Protein AF-A0A2T0QK55-F1 (afdb_monomer_lite)

Radius of gyration: 18.65 Å; chains: 1; bounding box: 44×35×70 Å

Structure (mmCIF, N/CA/C/O backbone):
data_AF-A0A2T0QK55-F1
#
_entry.id   AF-A0A2T0QK55-F1
#
loop_
_atom_site.group_PDB
_atom_site.id
_atom_site.type_symbol
_atom_site.label_atom_id
_atom_site.label_alt_id
_atom_site.label_comp_id
_atom_site.label_asym_id
_atom_site.label_entity_id
_atom_site.label_seq_id
_atom_site.pdbx_PDB_ins_code
_atom_site.Cartn_x
_atom_site.Cartn_y
_atom_site.Cartn_z
_atom_site.occupancy
_atom_site.B_iso_or_equiv
_atom_site.auth_seq_id
_atom_site.auth_comp_id
_atom_site.auth_asym_id
_atom_site.auth_atom_id
_atom_site.pdbx_PDB_model_num
ATOM 1 N N . MET A 1 1 ? -11.822 -3.621 -48.403 1.00 41.09 1 MET A N 1
ATOM 2 C CA . MET A 1 1 ? -10.731 -3.033 -47.599 1.00 41.09 1 MET A CA 1
ATOM 3 C C . MET A 1 1 ? -11.048 -1.571 -47.396 1.00 41.09 1 MET A C 1
ATOM 5 O O . MET A 1 1 ? -11.107 -0.887 -48.400 1.00 41.09 1 MET A O 1
ATOM 9 N N . LEU A 1 2 ? -11.307 -1.148 -46.159 1.00 32.56 2 LEU A N 1
ATOM 10 C CA . LEU A 1 2 ? -11.193 0.217 -45.621 1.00 32.56 2 LEU A CA 1
ATOM 11 C C . LEU A 1 2 ? -11.537 0.060 -44.126 1.00 32.56 2 LEU A C 1
ATOM 13 O O . LEU A 1 2 ? -12.669 -0.275 -43.789 1.00 32.56 2 LEU A O 1
ATOM 17 N N . GLY A 1 3 ? -10.526 0.128 -43.256 1.00 30.25 3 GLY A N 1
ATOM 18 C CA . GLY A 1 3 ? -10.695 -0.017 -41.804 1.00 30.25 3 GLY A CA 1
ATOM 19 C C . GLY A 1 3 ? -11.281 1.252 -41.175 1.00 30.25 3 GLY A C 1
ATOM 20 O O . GLY A 1 3 ? -11.137 2.326 -41.763 1.00 30.25 3 GLY A O 1
ATOM 21 N N . PRO A 1 4 ? -11.928 1.172 -39.998 1.00 33.88 4 PRO A N 1
ATOM 22 C CA . PRO A 1 4 ? -12.415 2.361 -39.333 1.00 33.88 4 PRO A CA 1
ATOM 23 C C . PRO A 1 4 ? -11.295 3.040 -38.539 1.00 33.88 4 PRO A C 1
ATOM 25 O O . PRO A 1 4 ? -10.466 2.418 -37.876 1.00 33.88 4 PRO A O 1
ATOM 28 N N . THR A 1 5 ? -11.311 4.357 -38.665 1.00 33.34 5 THR A N 1
ATOM 29 C CA . THR A 1 5 ? -10.526 5.391 -37.999 1.00 33.34 5 THR A CA 1
ATOM 30 C C . THR A 1 5 ? -10.469 5.231 -36.479 1.00 33.34 5 THR A C 1
ATOM 32 O O . THR A 1 5 ? -11.504 5.149 -35.820 1.00 33.34 5 THR A O 1
ATOM 35 N N . ILE A 1 6 ? -9.257 5.260 -35.920 1.00 33.75 6 ILE A N 1
ATOM 36 C CA . ILE A 1 6 ? -9.005 5.280 -34.475 1.00 33.75 6 ILE A CA 1
ATOM 37 C C . ILE A 1 6 ? -9.327 6.688 -33.960 1.00 33.75 6 ILE A C 1
ATOM 39 O O . ILE A 1 6 ? -8.562 7.629 -34.169 1.00 33.75 6 ILE A O 1
ATOM 43 N N . GLY A 1 7 ? -10.485 6.832 -33.316 1.00 27.81 7 GLY A N 1
ATOM 44 C CA . GLY A 1 7 ? -10.842 8.019 -32.550 1.00 27.81 7 GLY A CA 1
ATOM 45 C C . GLY A 1 7 ? -9.987 8.103 -31.289 1.00 27.81 7 GLY A C 1
ATOM 46 O O . GLY A 1 7 ? -10.006 7.208 -30.448 1.00 27.81 7 GLY A O 1
ATOM 47 N N . ALA A 1 8 ? -9.219 9.181 -31.166 1.00 32.69 8 ALA A N 1
ATOM 48 C CA . ALA A 1 8 ? -8.554 9.561 -29.932 1.00 32.69 8 ALA A CA 1
ATOM 49 C C . ALA A 1 8 ? -9.615 10.026 -28.923 1.00 32.69 8 ALA A C 1
ATOM 51 O O . ALA A 1 8 ? -10.091 11.156 -29.004 1.00 32.69 8 ALA A O 1
ATOM 52 N N . GLY A 1 9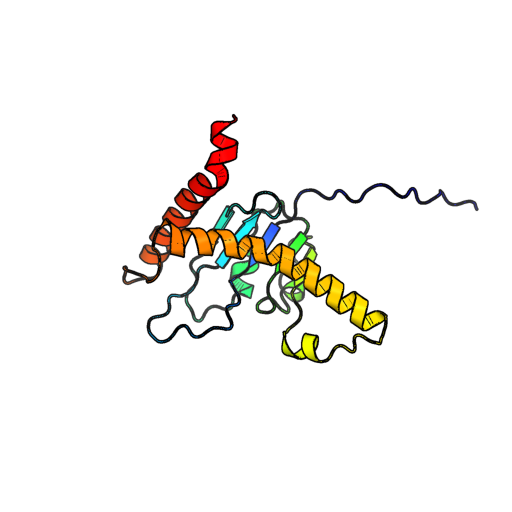 ? -9.997 9.158 -27.989 1.00 32.44 9 GLY A N 1
ATOM 53 C CA . GLY A 1 9 ? -10.914 9.546 -26.924 1.00 32.44 9 GLY A CA 1
ATOM 54 C C . GLY A 1 9 ? -11.461 8.379 -26.124 1.00 32.44 9 GLY A C 1
ATOM 55 O O . GLY A 1 9 ? -12.640 8.107 -26.244 1.00 32.44 9 GLY A O 1
ATOM 56 N N . GLU A 1 10 ? -10.631 7.731 -25.300 1.00 29.66 10 GLU A N 1
ATOM 57 C CA . GLU A 1 10 ? -11.107 7.013 -24.104 1.00 29.66 10 GLU A CA 1
ATOM 58 C C . GLU A 1 10 ? -9.926 6.631 -23.194 1.00 29.66 10 GLU A C 1
ATOM 60 O O . GLU A 1 10 ? -9.495 5.489 -23.116 1.00 29.66 10 GLU A O 1
ATOM 65 N N . TRP A 1 11 ? -9.338 7.620 -22.515 1.00 26.42 11 TRP A N 1
ATOM 66 C CA . TRP A 1 11 ? -8.481 7.366 -21.349 1.00 26.42 11 TRP A CA 1
ATOM 67 C C . TRP A 1 11 ? -9.295 7.643 -20.086 1.00 26.42 11 TRP A C 1
ATOM 69 O O . TRP A 1 11 ? -9.063 8.626 -19.383 1.00 26.42 11 TRP A O 1
ATOM 79 N N . LEU A 1 12 ? -10.295 6.802 -19.835 1.00 34.56 12 LEU A N 1
ATOM 80 C CA . LEU A 1 12 ? -11.019 6.746 -18.569 1.00 34.56 12 LEU A CA 1
ATOM 81 C C . LEU A 1 12 ? -11.321 5.273 -18.273 1.00 34.56 12 LEU A C 1
ATOM 83 O O . LEU A 1 12 ? -12.364 4.755 -18.650 1.00 34.56 12 LEU A O 1
ATOM 87 N N . GLU A 1 13 ? -10.387 4.585 -17.618 1.00 37.06 13 GLU A N 1
ATOM 88 C CA . GLU A 1 13 ? -10.666 3.281 -17.011 1.00 37.06 13 GLU A CA 1
ATOM 89 C C . GLU A 1 13 ? -10.914 3.496 -15.508 1.00 37.06 13 GLU A C 1
ATOM 91 O O . GLU A 1 13 ? -9.980 3.844 -14.776 1.00 37.06 13 GLU A O 1
ATOM 96 N N . PRO A 1 14 ? -12.169 3.364 -15.041 1.00 43.94 14 PRO A N 1
ATOM 97 C CA . PRO A 1 14 ? -12.484 3.281 -13.625 1.00 43.94 14 PRO A CA 1
ATOM 98 C C . PRO A 1 14 ? -12.128 1.865 -13.134 1.00 43.94 14 PRO A C 1
ATOM 100 O O . PRO A 1 14 ? -12.130 0.915 -13.922 1.00 43.94 14 PRO A O 1
ATOM 103 N N . ASP A 1 15 ? -11.850 1.714 -11.836 1.00 41.44 15 ASP A N 1
ATOM 104 C CA . ASP A 1 15 ? -11.726 0.418 -11.129 1.00 41.44 15 ASP A CA 1
ATOM 105 C C . ASP A 1 15 ? -10.302 -0.187 -11.008 1.00 41.44 15 ASP A C 1
ATOM 107 O O . ASP A 1 15 ? -10.097 -1.401 -11.099 1.00 41.44 15 ASP A O 1
ATOM 111 N N . ALA A 1 16 ? -9.283 0.641 -10.747 1.00 36.94 16 ALA A N 1
ATOM 112 C CA . ALA A 1 16 ? -7.951 0.159 -10.359 1.00 36.94 16 ALA A CA 1
ATOM 113 C C . ALA A 1 16 ? -7.851 -0.070 -8.835 1.00 36.94 16 ALA A C 1
ATOM 115 O O . ALA A 1 16 ? -8.079 0.847 -8.048 1.00 36.94 16 ALA A O 1
ATOM 116 N N . GLY A 1 17 ? -7.411 -1.250 -8.399 1.00 37.19 17 GLY A N 1
ATOM 117 C CA . GLY A 1 17 ? -6.958 -1.462 -7.023 1.00 37.19 17 GLY A CA 1
ATOM 118 C C . GLY A 1 17 ? -5.468 -1.170 -6.855 1.00 37.19 17 GLY A C 1
ATOM 119 O O . GLY A 1 17 ? -4.684 -1.128 -7.806 1.00 37.19 17 GLY A O 1
ATOM 120 N N . ARG A 1 18 ? -5.015 -0.947 -5.621 1.00 44.09 18 ARG A N 1
ATOM 121 C CA . ARG A 1 18 ? -3.581 -0.838 -5.299 1.00 44.09 18 ARG A CA 1
ATOM 122 C C . ARG A 1 18 ? -3.238 -1.800 -4.190 1.00 44.09 18 ARG A C 1
ATOM 124 O O . ARG A 1 18 ? -3.816 -1.746 -3.111 1.00 44.09 18 ARG A O 1
ATOM 131 N N . LEU A 1 19 ? -2.219 -2.611 -4.434 1.00 40.78 19 LEU A N 1
ATOM 132 C CA . LEU A 1 19 ? -1.663 -3.498 -3.429 1.00 40.78 19 LEU A CA 1
ATOM 133 C C . LEU A 1 19 ? -0.272 -3.012 -3.081 1.00 40.78 19 LEU A C 1
ATOM 135 O O . LEU A 1 19 ? 0.623 -3.013 -3.917 1.00 40.78 19 LEU A O 1
ATOM 139 N N . ALA A 1 20 ? -0.041 -2.607 -1.842 1.00 35.09 20 ALA A N 1
ATOM 140 C CA . ALA A 1 20 ? 1.332 -2.399 -1.421 1.00 35.09 20 ALA A CA 1
ATOM 141 C C . ALA A 1 20 ? 1.530 -2.743 0.047 1.00 35.09 20 ALA A C 1
ATOM 143 O O . ALA A 1 20 ? 0.767 -2.346 0.923 1.00 35.09 20 ALA A O 1
ATOM 144 N N . ARG A 1 21 ? 2.661 -3.400 0.309 1.00 35.09 21 ARG A N 1
ATOM 145 C CA . ARG A 1 21 ? 3.415 -3.145 1.531 1.00 35.09 21 ARG A CA 1
ATOM 146 C C . ARG A 1 21 ? 4.243 -1.884 1.298 1.00 35.09 21 ARG A C 1
ATOM 148 O O . ARG A 1 21 ? 4.787 -1.710 0.204 1.00 35.09 21 ARG A O 1
ATOM 155 N N . PRO A 1 22 ? 4.380 -0.995 2.288 1.00 26.84 22 PRO A N 1
ATOM 156 C CA . PRO A 1 22 ? 5.263 0.147 2.141 1.00 26.84 22 PRO A CA 1
ATOM 157 C C . PRO A 1 22 ? 6.708 -0.349 1.969 1.00 26.84 22 PRO A C 1
ATOM 159 O O . PRO A 1 22 ? 7.259 -0.974 2.877 1.00 26.84 22 PRO A O 1
ATOM 162 N N . VAL A 1 23 ? 7.360 -0.035 0.842 1.00 28.66 23 VAL A N 1
ATOM 163 C CA . VAL A 1 23 ? 8.827 -0.119 0.766 1.00 28.66 23 VAL A CA 1
ATOM 164 C C . VAL A 1 23 ? 9.412 1.086 1.459 1.00 28.66 23 VAL A C 1
ATOM 166 O O . VAL A 1 23 ? 9.545 2.167 0.898 1.00 28.66 23 VAL A O 1
ATOM 169 N N . LEU A 1 24 ? 9.820 0.873 2.704 1.00 28.45 24 LEU A N 1
ATOM 170 C CA . LEU A 1 24 ? 10.648 1.818 3.429 1.00 28.45 24 LEU A CA 1
ATOM 171 C C . LEU A 1 24 ? 12.089 1.307 3.421 1.00 28.45 24 LEU A C 1
ATOM 173 O O . LEU A 1 24 ? 12.513 0.548 4.292 1.00 28.45 24 LEU A O 1
ATOM 177 N N . ARG A 1 25 ? 12.886 1.776 2.453 1.00 21.30 25 ARG A N 1
ATOM 178 C CA . ARG A 1 25 ? 14.336 1.877 2.667 1.00 21.30 25 ARG A CA 1
ATOM 179 C C . ARG A 1 25 ? 14.558 2.953 3.730 1.00 21.30 25 ARG A C 1
ATOM 181 O O . ARG A 1 25 ? 14.594 4.135 3.419 1.00 21.30 25 ARG A O 1
ATOM 188 N N . GLY A 1 26 ? 14.671 2.533 4.987 1.00 22.31 26 GLY A N 1
ATOM 189 C CA . GLY A 1 26 ? 14.873 3.442 6.113 1.00 22.31 26 GLY A CA 1
ATOM 190 C C . GLY A 1 26 ? 14.695 2.739 7.452 1.00 22.31 26 GLY A C 1
ATOM 191 O O . GLY A 1 26 ? 13.605 2.725 8.007 1.00 22.31 26 GLY A O 1
ATOM 192 N N . ARG A 1 27 ? 15.785 2.118 7.918 1.00 24.62 27 ARG A N 1
ATOM 193 C CA . ARG A 1 27 ? 16.101 1.661 9.284 1.00 24.62 27 ARG A CA 1
ATOM 194 C C . ARG A 1 27 ? 14.942 1.718 10.308 1.00 24.62 27 ARG A C 1
ATOM 196 O O . ARG A 1 27 ? 14.868 2.643 11.107 1.00 24.62 27 ARG A O 1
ATOM 203 N N . TRP A 1 28 ? 14.141 0.653 10.382 1.00 31.70 28 TRP A N 1
ATOM 204 C CA . TRP A 1 28 ? 13.469 0.261 11.627 1.00 31.70 28 TRP A CA 1
ATOM 205 C C . TRP A 1 28 ? 14.382 -0.725 12.357 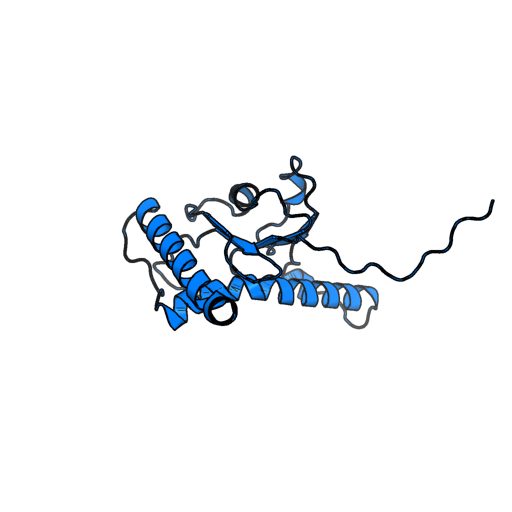1.00 31.70 28 TRP A C 1
ATOM 207 O O . TRP A 1 28 ? 14.585 -1.849 11.903 1.00 31.70 28 TRP A O 1
ATOM 217 N N . ARG A 1 29 ? 15.012 -0.278 13.447 1.00 29.17 29 ARG A N 1
ATOM 218 C CA . ARG A 1 29 ? 15.817 -1.138 14.324 1.00 29.17 29 ARG A CA 1
ATOM 219 C C . ARG A 1 29 ? 14.942 -1.711 15.433 1.00 29.17 29 ARG A C 1
ATOM 221 O O . ARG A 1 29 ? 14.259 -0.945 16.102 1.00 29.17 29 ARG A O 1
ATOM 228 N N . SER A 1 30 ? 15.038 -3.038 15.583 1.00 33.59 30 SER A N 1
ATOM 229 C CA . SER A 1 30 ? 14.709 -3.884 16.748 1.00 33.59 30 SER A CA 1
ATOM 230 C C . SER A 1 30 ? 13.328 -3.665 17.398 1.00 33.59 30 SER A C 1
ATOM 232 O O . SER A 1 30 ? 13.091 -2.641 18.033 1.00 33.59 30 SER A O 1
ATOM 234 N N . ASN A 1 31 ? 12.465 -4.691 17.276 1.00 36.12 31 ASN A N 1
ATOM 235 C CA . ASN A 1 31 ? 11.049 -4.827 17.704 1.00 36.12 31 ASN A CA 1
ATOM 236 C C . ASN A 1 31 ? 9.991 -4.630 16.591 1.00 36.12 31 ASN A C 1
ATOM 238 O O . ASN A 1 31 ? 8.851 -4.266 16.876 1.00 36.12 31 ASN A O 1
ATOM 242 N N . ALA A 1 32 ? 10.353 -4.858 15.323 1.00 43.81 32 ALA A N 1
ATOM 243 C CA . ALA A 1 32 ? 9.462 -4.672 14.177 1.00 43.81 32 ALA A CA 1
ATOM 244 C C . ALA A 1 32 ? 8.376 -5.767 14.073 1.00 43.81 32 ALA A C 1
ATOM 246 O O . ALA A 1 32 ? 8.671 -6.944 13.886 1.00 43.81 32 ALA A O 1
ATOM 247 N N . LEU A 1 33 ? 7.121 -5.328 14.189 1.00 50.66 33 LEU A N 1
ATOM 248 C CA . LEU A 1 33 ? 5.897 -5.892 13.604 1.00 50.66 33 LEU A CA 1
ATOM 249 C C . LEU A 1 33 ? 6.106 -6.702 12.305 1.00 50.66 33 LEU A C 1
ATOM 251 O O . LEU A 1 33 ? 6.833 -6.231 11.428 1.00 50.66 33 LEU A O 1
ATOM 255 N N . PRO A 1 34 ? 5.334 -7.777 12.062 1.00 54.09 34 PRO A N 1
ATOM 256 C CA . PRO A 1 34 ? 4.868 -8.053 10.709 1.00 54.09 34 PRO A CA 1
ATOM 257 C C . PRO A 1 34 ? 3.997 -6.871 10.262 1.00 54.09 34 PRO A C 1
ATOM 259 O O . PRO A 1 34 ? 2.972 -6.582 10.881 1.00 54.09 34 PRO A O 1
ATOM 262 N N . LEU A 1 35 ? 4.427 -6.123 9.247 1.00 62.78 35 LEU A N 1
ATOM 263 C CA . LEU A 1 35 ? 3.593 -5.070 8.664 1.00 62.78 35 LEU A CA 1
ATOM 264 C C . LEU A 1 35 ? 2.383 -5.727 7.990 1.00 62.78 35 LEU A C 1
ATOM 266 O O . LEU A 1 35 ? 2.587 -6.704 7.272 1.00 62.78 35 LEU A O 1
ATOM 270 N N . PRO A 1 36 ? 1.151 -5.233 8.185 1.00 76.56 36 PRO A N 1
ATOM 271 C CA . PRO A 1 36 ? 0.013 -5.790 7.476 1.00 76.56 36 PRO A CA 1
ATOM 272 C C . PRO A 1 36 ? 0.180 -5.557 5.975 1.00 76.56 36 PRO A C 1
ATOM 274 O O . PRO A 1 36 ? 0.699 -4.523 5.539 1.00 76.56 36 PRO A O 1
ATOM 277 N N . ASP A 1 37 ? -0.280 -6.524 5.207 1.00 82.12 37 ASP A N 1
ATOM 278 C CA . ASP A 1 37 ? -0.546 -6.357 3.794 1.00 82.12 37 ASP A CA 1
ATOM 279 C C . ASP A 1 37 ? -1.878 -5.609 3.660 1.00 82.12 37 ASP A C 1
ATOM 281 O O . ASP A 1 37 ? -2.847 -5.947 4.346 1.00 82.12 37 ASP A O 1
ATOM 285 N N . ILE A 1 38 ? -1.926 -4.553 2.842 1.00 85.56 38 ILE A N 1
ATOM 286 C CA . ILE A 1 38 ? -3.146 -3.759 2.659 1.00 85.56 38 ILE A CA 1
ATOM 287 C C . ILE A 1 38 ? -3.500 -3.578 1.185 1.00 85.56 38 ILE A C 1
ATOM 289 O O . ILE A 1 38 ? -2.623 -3.393 0.335 1.00 85.56 38 ILE A O 1
ATOM 293 N N . GLY A 1 39 ? -4.804 -3.613 0.921 1.00 87.31 39 GLY A N 1
ATOM 294 C CA . GLY A 1 39 ? -5.423 -3.197 -0.330 1.00 87.31 39 GLY A CA 1
ATOM 295 C C . GLY A 1 39 ? -6.001 -1.796 -0.167 1.00 87.31 39 GLY A C 1
ATOM 296 O O . GLY A 1 39 ? -6.695 -1.511 0.816 1.00 87.31 39 GLY A O 1
ATOM 297 N N . VAL A 1 40 ? -5.666 -0.903 -1.093 1.00 87.69 40 VAL A N 1
ATOM 298 C CA . VAL A 1 40 ? -6.093 0.498 -1.088 1.00 87.69 40 VAL A CA 1
ATOM 299 C C . VAL A 1 40 ? -6.729 0.833 -2.424 1.00 87.69 40 VAL A C 1
ATOM 301 O O . VAL A 1 40 ? -6.166 0.539 -3.476 1.00 87.69 40 VAL A O 1
ATOM 304 N N . ASP A 1 41 ? -7.863 1.517 -2.378 1.00 87.06 41 ASP A N 1
ATOM 305 C CA . ASP A 1 41 ? -8.541 1.988 -3.575 1.00 87.06 41 ASP A CA 1
ATOM 306 C C . ASP A 1 41 ? -7.711 3.080 -4.272 1.00 87.06 41 ASP A C 1
ATOM 308 O O . ASP A 1 41 ? -7.202 4.022 -3.644 1.00 87.06 41 ASP A O 1
ATOM 312 N N . ALA A 1 42 ? -7.538 2.950 -5.588 1.00 81.38 42 ALA A N 1
ATOM 313 C CA . ALA A 1 42 ? -6.678 3.843 -6.340 1.00 81.38 42 ALA A CA 1
ATOM 314 C C . ALA A 1 42 ? -7.226 5.261 -6.437 1.00 81.38 42 ALA A C 1
ATOM 316 O O . ALA A 1 42 ? -6.435 6.205 -6.553 1.00 81.38 42 ALA A O 1
ATOM 317 N N . GLU A 1 43 ? -8.541 5.426 -6.422 1.00 82.75 43 GLU A N 1
ATOM 318 C CA . GLU A 1 43 ? -9.189 6.715 -6.602 1.00 82.75 43 GLU A CA 1
ATOM 319 C C . GLU A 1 43 ? -9.197 7.496 -5.286 1.00 82.75 43 GLU A C 1
ATOM 321 O O . GLU A 1 43 ? -8.508 8.522 -5.165 1.00 82.75 43 GLU A O 1
ATOM 326 N N . SER A 1 44 ? -9.871 6.945 -4.280 1.00 86.00 44 SER A N 1
ATOM 327 C CA . SER A 1 44 ? -10.096 7.540 -2.964 1.00 86.00 44 SER A CA 1
ATOM 328 C C . SER A 1 44 ? -8.875 7.480 -2.045 1.00 86.00 44 SER A C 1
ATOM 330 O O . SER A 1 44 ? -8.710 8.345 -1.182 1.00 86.00 44 SER A O 1
ATOM 332 N N . GLY A 1 45 ? -7.994 6.489 -2.219 1.00 86.56 45 GLY A N 1
ATOM 333 C CA . GLY A 1 45 ? -6.894 6.224 -1.289 1.00 86.56 45 GLY A CA 1
ATOM 334 C C . GLY A 1 45 ? -7.339 5.605 0.042 1.00 86.56 45 GLY A C 1
ATOM 335 O O . GLY A 1 45 ? -6.552 5.597 0.992 1.00 86.56 45 GLY A O 1
ATOM 336 N N . LEU A 1 46 ? -8.580 5.117 0.132 1.00 90.69 46 LEU A N 1
ATOM 337 C CA . LEU A 1 46 ? -9.107 4.429 1.309 1.00 90.69 46 LEU A CA 1
ATOM 338 C C . LEU A 1 46 ? -8.694 2.957 1.317 1.00 90.69 46 LEU A C 1
ATOM 340 O O . LEU A 1 46 ? -8.589 2.311 0.278 1.00 90.69 46 LEU A O 1
ATOM 344 N N . VAL A 1 47 ? -8.462 2.421 2.512 1.00 90.50 47 VAL A N 1
ATOM 345 C CA . VAL A 1 47 ? -8.089 1.014 2.694 1.00 90.50 47 VAL A CA 1
ATOM 346 C C . VAL A 1 47 ? -9.343 0.147 2.631 1.00 90.50 47 VAL A C 1
ATOM 348 O O . VAL A 1 47 ? -10.253 0.363 3.426 1.00 90.50 47 VAL A O 1
ATOM 351 N N . HIS A 1 48 ? -9.396 -0.842 1.743 1.00 87.75 48 HIS A N 1
ATOM 352 C CA . HIS A 1 48 ? -10.530 -1.775 1.661 1.00 87.75 48 HIS A CA 1
ATOM 353 C C . HIS A 1 48 ? -10.212 -3.140 2.286 1.00 87.75 48 HIS A C 1
ATOM 355 O O . HIS A 1 48 ? -11.098 -3.759 2.870 1.00 87.75 48 HIS A O 1
ATOM 361 N N . THR A 1 49 ? -8.946 -3.572 2.251 1.00 87.94 49 THR A N 1
ATOM 362 C CA . THR A 1 49 ? -8.521 -4.867 2.804 1.00 87.94 49 THR A CA 1
ATOM 363 C C . THR A 1 49 ? -7.292 -4.708 3.694 1.00 87.94 49 THR A C 1
ATOM 365 O O . THR A 1 49 ? -6.363 -3.971 3.366 1.00 87.94 49 THR A O 1
ATOM 368 N N . VAL A 1 50 ? -7.267 -5.427 4.820 1.00 88.44 50 VAL A N 1
ATOM 369 C CA . VAL A 1 50 ? -6.125 -5.497 5.743 1.00 88.44 50 VAL A CA 1
ATOM 370 C C . VAL A 1 50 ? -5.889 -6.954 6.117 1.00 88.44 50 VAL A C 1
ATOM 372 O O . VAL A 1 50 ? -6.760 -7.589 6.709 1.00 88.44 50 VAL A O 1
ATOM 375 N N . ILE A 1 51 ? -4.700 -7.474 5.820 1.00 84.00 51 ILE A N 1
ATOM 376 C CA . ILE A 1 51 ? -4.290 -8.837 6.162 1.00 84.00 51 ILE A CA 1
ATOM 377 C C . ILE A 1 51 ? -3.059 -8.776 7.059 1.00 84.00 51 ILE A C 1
ATOM 379 O O . ILE A 1 51 ? -2.011 -8.246 6.696 1.00 84.00 51 ILE A O 1
ATOM 383 N N . GLY A 1 52 ? -3.178 -9.346 8.256 1.00 81.56 52 GLY A N 1
ATOM 384 C CA . GLY A 1 52 ? -2.040 -9.540 9.146 1.00 81.56 52 GLY A CA 1
ATOM 385 C C . GLY A 1 52 ? -1.354 -10.869 8.859 1.00 81.56 52 GLY A C 1
ATOM 386 O O . GLY A 1 52 ? -1.822 -11.912 9.308 1.00 81.56 52 GLY A O 1
ATOM 387 N N . THR A 1 53 ? -0.237 -10.829 8.139 1.00 75.19 53 THR A N 1
ATOM 388 C CA . THR A 1 53 ? 0.620 -11.994 7.892 1.00 75.19 53 THR A CA 1
ATOM 389 C C . THR A 1 53 ? 1.721 -12.103 8.944 1.00 75.19 53 THR A C 1
ATOM 391 O O . THR A 1 53 ? 2.083 -11.124 9.591 1.00 75.19 53 THR A O 1
ATOM 394 N N . ALA A 1 54 ? 2.270 -13.300 9.157 1.00 75.81 54 ALA A N 1
ATOM 395 C CA . ALA A 1 54 ? 3.498 -13.439 9.938 1.00 75.81 54 ALA A CA 1
ATOM 396 C C . ALA A 1 54 ? 4.703 -12.924 9.128 1.00 75.81 54 ALA A C 1
ATOM 398 O O . ALA A 1 54 ? 4.701 -12.954 7.901 1.00 75.81 54 ALA A O 1
ATOM 399 N N . ALA A 1 55 ? 5.759 -12.462 9.804 1.00 70.31 55 ALA A N 1
ATOM 400 C CA . ALA A 1 55 ? 6.893 -11.804 9.142 1.00 70.31 55 ALA A CA 1
ATOM 401 C C . ALA A 1 55 ? 7.702 -12.721 8.199 1.00 70.31 55 ALA A C 1
ATOM 403 O O . ALA A 1 55 ? 8.457 -12.230 7.367 1.00 70.31 55 ALA A O 1
ATOM 404 N N . ASN A 1 56 ? 7.560 -14.040 8.337 1.00 76.88 56 ASN A N 1
ATOM 405 C CA . ASN A 1 56 ? 8.191 -15.051 7.488 1.00 76.88 56 ASN A CA 1
ATOM 406 C C . ASN A 1 56 ? 7.372 -15.396 6.231 1.00 76.88 56 ASN A C 1
ATOM 408 O O . ASN A 1 56 ? 7.869 -16.117 5.368 1.00 76.88 56 ASN A O 1
ATOM 412 N N . VAL A 1 57 ? 6.126 -14.928 6.135 1.00 75.94 57 VAL A N 1
ATOM 413 C CA . VAL A 1 57 ? 5.256 -15.172 4.983 1.00 75.94 57 VAL A CA 1
ATOM 414 C C . VAL A 1 57 ? 5.612 -14.180 3.883 1.00 75.94 57 VAL A C 1
ATOM 416 O O . VAL A 1 57 ? 5.731 -12.979 4.122 1.00 75.94 57 VAL A O 1
ATOM 419 N N . HIS A 1 58 ? 5.790 -14.696 2.669 1.00 72.56 58 HIS A N 1
ATOM 420 C CA . HIS A 1 58 ? 6.104 -13.876 1.508 1.00 72.56 58 HIS A CA 1
ATOM 421 C C . HIS A 1 58 ? 4.860 -13.113 1.027 1.00 72.56 58 HIS A C 1
ATOM 423 O O . HIS A 1 58 ? 3.805 -13.713 0.850 1.00 72.56 58 HIS A O 1
ATOM 429 N N . ASP A 1 59 ? 5.018 -11.825 0.718 1.00 69.12 59 ASP A N 1
ATOM 430 C CA . ASP A 1 59 ? 3.958 -10.870 0.332 1.00 69.12 59 ASP A CA 1
ATOM 431 C C . ASP A 1 59 ? 3.036 -11.396 -0.779 1.00 69.12 59 ASP A C 1
ATOM 433 O O . ASP A 1 59 ? 1.816 -11.302 -0.711 1.00 69.12 59 ASP A O 1
ATOM 437 N N . ILE A 1 60 ? 3.642 -12.025 -1.787 1.00 75.00 60 ILE A N 1
ATOM 438 C CA . ILE A 1 60 ? 2.978 -12.707 -2.905 1.00 75.00 60 ILE A CA 1
ATOM 439 C C . ILE A 1 60 ? 1.861 -13.668 -2.461 1.00 75.00 60 ILE A C 1
ATOM 441 O O . ILE A 1 60 ? 0.895 -13.823 -3.194 1.00 75.00 60 ILE A O 1
ATOM 445 N N . ILE A 1 61 ? 1.968 -14.300 -1.288 1.00 76.06 61 ILE A N 1
ATOM 446 C CA . ILE A 1 61 ? 0.947 -15.231 -0.778 1.00 76.06 61 ILE A CA 1
ATOM 447 C C . ILE A 1 61 ? -0.323 -14.478 -0.359 1.00 76.06 61 ILE A C 1
ATOM 449 O O . ILE A 1 61 ? -1.423 -14.983 -0.546 1.00 76.06 61 ILE A O 1
ATOM 453 N N . ALA A 1 62 ? -0.188 -13.269 0.190 1.00 73.31 62 ALA A N 1
ATOM 454 C CA . ALA A 1 62 ? -1.330 -12.459 0.608 1.00 73.31 62 ALA A CA 1
ATOM 455 C C . ALA A 1 62 ? -1.983 -11.705 -0.560 1.00 73.31 62 ALA A C 1
ATOM 457 O O . ALA A 1 62 ? -3.126 -11.282 -0.439 1.00 73.31 62 ALA A O 1
ATOM 458 N N . ALA A 1 63 ? -1.272 -11.543 -1.678 1.00 77.25 63 ALA A N 1
ATOM 459 C CA . ALA A 1 63 ? -1.645 -10.668 -2.785 1.00 77.25 63 ALA A CA 1
ATOM 460 C C . ALA A 1 63 ? -3.066 -10.897 -3.329 1.00 77.25 63 ALA A C 1
ATOM 462 O O . ALA A 1 63 ? -3.799 -9.930 -3.500 1.00 77.25 63 ALA A O 1
ATOM 463 N N . GLU A 1 64 ? -3.468 -12.147 -3.577 1.00 76.62 64 GLU A N 1
ATOM 464 C CA . GLU A 1 64 ? -4.819 -12.455 -4.080 1.00 76.62 64 GLU A CA 1
ATOM 465 C C . GLU A 1 64 ? -5.896 -12.120 -3.055 1.00 76.62 64 GLU A C 1
ATOM 467 O O . GLU A 1 64 ? -6.912 -11.525 -3.396 1.00 76.62 64 GLU A O 1
ATOM 472 N N . ALA A 1 65 ? -5.647 -12.445 -1.786 1.00 80.31 65 ALA A N 1
ATOM 473 C CA . ALA A 1 65 ? -6.586 -12.197 -0.702 1.00 80.31 65 ALA A CA 1
ATOM 474 C C . ALA A 1 65 ? -6.765 -10.701 -0.397 1.00 80.31 65 ALA A C 1
ATOM 476 O O . ALA A 1 65 ? -7.725 -10.324 0.274 1.00 80.31 65 ALA A O 1
ATOM 477 N N . LEU A 1 66 ? -5.848 -9.843 -0.858 1.00 80.62 66 LEU A N 1
ATOM 478 C CA . LEU A 1 66 ? -6.002 -8.398 -0.726 1.00 80.62 66 LEU A CA 1
ATOM 479 C C . LEU A 1 66 ? -7.026 -7.823 -1.704 1.00 80.62 66 LEU A C 1
ATOM 481 O O . LEU A 1 66 ? -7.558 -6.751 -1.415 1.00 80.62 66 LEU A O 1
ATOM 485 N N . LEU A 1 67 ? -7.287 -8.503 -2.822 1.00 81.19 67 LEU A N 1
ATOM 486 C CA . LEU A 1 67 ? -8.225 -8.048 -3.844 1.00 81.19 67 LEU A CA 1
ATOM 487 C C . LEU A 1 67 ? -9.671 -8.327 -3.427 1.00 81.19 67 LEU A C 1
ATOM 489 O O . LEU A 1 67 ? -9.964 -9.349 -2.808 1.00 81.19 67 LEU A O 1
ATOM 493 N N . HIS A 1 68 ? -10.580 -7.426 -3.787 1.00 75.56 68 HIS A N 1
ATOM 494 C CA . HIS A 1 68 ? -12.019 -7.577 -3.564 1.00 75.56 68 HIS A CA 1
ATOM 495 C C . HIS A 1 68 ? -12.786 -8.034 -4.817 1.00 75.56 68 HIS A C 1
ATOM 497 O O . HIS A 1 68 ? -14.009 -8.168 -4.781 1.00 75.56 68 HIS A O 1
ATOM 503 N N . GLY A 1 69 ? -12.069 -8.308 -5.911 1.00 74.25 69 GLY A N 1
ATOM 504 C CA . GLY A 1 69 ? -12.574 -8.946 -7.126 1.00 74.25 69 GLY A CA 1
ATOM 505 C C . GLY A 1 69 ? -13.167 -7.986 -8.158 1.00 74.25 69 GLY A C 1
ATOM 506 O O . GLY A 1 69 ? -13.680 -8.450 -9.172 1.00 74.25 69 GLY A O 1
ATOM 507 N N . GLN A 1 70 ? -13.109 -6.674 -7.921 1.00 76.06 70 GLN A N 1
ATOM 508 C CA . GLN A 1 70 ? -13.574 -5.656 -8.879 1.00 76.06 70 GLN A CA 1
ATOM 509 C C . GLN A 1 70 ? -12.406 -4.936 -9.565 1.00 76.06 70 GLN A C 1
ATOM 511 O O . GLN A 1 70 ? -12.613 -4.167 -10.499 1.00 76.06 70 GLN A O 1
ATOM 516 N N . GLU A 1 71 ? -11.179 -5.184 -9.109 1.00 78.56 71 GLU A N 1
ATOM 517 C CA . GLU A 1 71 ? -9.971 -4.553 -9.615 1.00 78.56 71 GLU A CA 1
ATOM 518 C C . GLU A 1 71 ? -9.625 -5.041 -11.026 1.00 78.56 71 GLU A C 1
ATOM 520 O O . GLU A 1 71 ? -9.450 -6.238 -11.260 1.00 78.56 71 GLU A O 1
ATOM 525 N N . LYS A 1 72 ? -9.431 -4.101 -11.955 1.00 79.94 72 LYS A N 1
ATOM 526 C CA . LYS A 1 72 ? -8.899 -4.381 -13.301 1.00 79.94 72 LYS A CA 1
ATOM 527 C C . LYS A 1 72 ? -7.385 -4.228 -13.361 1.00 79.94 72 LYS A C 1
ATOM 529 O O . LYS A 1 72 ? -6.697 -5.049 -13.966 1.00 79.94 72 LYS A O 1
ATOM 534 N N . ASP A 1 73 ? -6.862 -3.219 -12.673 1.00 83.00 73 ASP A N 1
ATOM 535 C CA . ASP A 1 73 ? -5.436 -2.919 -12.589 1.00 83.00 73 ASP A CA 1
ATOM 536 C C . ASP A 1 73 ? -4.969 -2.935 -11.141 1.00 83.00 73 ASP A C 1
ATOM 538 O O . ASP A 1 73 ? -5.626 -2.377 -10.266 1.00 83.00 73 ASP A O 1
ATOM 542 N N . VAL A 1 74 ? -3.801 -3.528 -10.896 1.00 85.00 74 VAL A N 1
ATOM 543 C CA . VAL A 1 74 ? -3.169 -3.581 -9.579 1.00 85.00 74 VAL A CA 1
ATOM 544 C C . VAL A 1 74 ? -1.749 -3.064 -9.645 1.00 85.00 74 VAL A C 1
ATOM 546 O O . VAL A 1 74 ? -0.880 -3.636 -10.298 1.00 85.00 74 VAL A O 1
ATOM 549 N N . TYR A 1 75 ? -1.478 -2.006 -8.892 1.00 85.94 75 TYR A N 1
ATOM 550 C CA . TYR A 1 75 ? -0.131 -1.462 -8.762 1.00 85.94 75 TYR A CA 1
ATOM 551 C C . TYR A 1 75 ? 0.544 -2.018 -7.528 1.00 85.94 75 TYR A C 1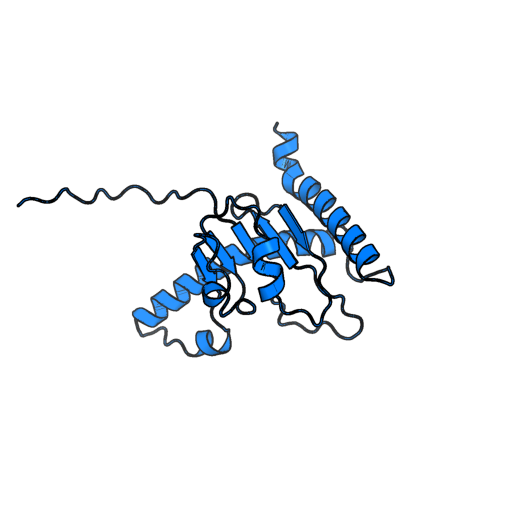
ATOM 553 O O . TYR A 1 75 ? 0.097 -1.740 -6.416 1.00 85.94 75 TYR A O 1
ATOM 561 N N . ALA A 1 76 ? 1.636 -2.749 -7.743 1.00 85.38 76 ALA A N 1
ATOM 562 C CA . ALA A 1 76 ? 2.342 -3.455 -6.692 1.00 85.38 76 ALA A CA 1
ATOM 563 C C . ALA A 1 76 ? 3.791 -2.998 -6.541 1.00 85.38 76 ALA A C 1
ATOM 565 O O . ALA A 1 76 ? 4.442 -2.521 -7.476 1.00 85.38 76 ALA A O 1
ATOM 566 N N . ASP A 1 77 ? 4.316 -3.130 -5.329 1.00 83.94 77 ASP A N 1
ATOM 567 C CA . ASP A 1 77 ? 5.723 -2.865 -5.072 1.00 83.94 77 ASP A CA 1
ATOM 568 C C . ASP A 1 77 ? 6.642 -3.964 -5.657 1.00 83.94 77 ASP A C 1
ATOM 570 O O . ASP A 1 77 ? 6.206 -5.076 -5.942 1.00 83.94 77 ASP A O 1
ATOM 574 N N . ALA A 1 78 ? 7.935 -3.669 -5.821 1.00 82.88 78 ALA A N 1
ATOM 575 C CA . ALA A 1 78 ? 8.953 -4.610 -6.278 1.00 82.88 78 ALA A CA 1
ATOM 576 C C . ALA A 1 78 ? 9.040 -5.916 -5.452 1.00 82.88 78 ALA A C 1
ATOM 578 O O . ALA A 1 78 ? 9.572 -6.904 -5.964 1.00 82.88 78 ALA A O 1
ATOM 579 N N . GLY A 1 79 ? 8.531 -5.950 -4.213 1.00 78.50 79 GLY A N 1
ATOM 580 C CA . GLY A 1 79 ? 8.363 -7.182 -3.424 1.00 78.50 79 GLY A CA 1
ATOM 581 C C . GLY A 1 79 ? 7.390 -8.204 -4.036 1.00 78.50 79 GLY A C 1
ATOM 582 O O . GLY A 1 79 ? 7.525 -9.402 -3.802 1.00 78.50 79 GLY A O 1
ATOM 583 N N . TYR A 1 80 ? 6.478 -7.757 -4.902 1.00 78.75 80 TYR A N 1
ATOM 584 C CA . TYR A 1 80 ? 5.490 -8.588 -5.600 1.00 78.75 80 TYR A CA 1
ATOM 585 C C . TYR A 1 80 ? 5.977 -9.075 -6.975 1.00 78.75 80 TYR A C 1
ATOM 587 O O . TYR A 1 80 ? 5.192 -9.499 -7.821 1.00 78.75 80 TYR A O 1
ATOM 595 N N . GLN A 1 81 ? 7.282 -9.022 -7.249 1.00 81.88 81 GLN A N 1
ATOM 596 C CA . GLN A 1 81 ? 7.808 -9.520 -8.519 1.00 81.88 81 GLN A CA 1
ATOM 597 C C . GLN A 1 81 ? 7.525 -11.010 -8.723 1.00 81.88 81 GLN A C 1
ATOM 599 O O . GLN A 1 81 ? 7.830 -11.840 -7.872 1.00 81.88 81 GLN A O 1
ATOM 604 N N . GLY A 1 82 ? 6.993 -11.344 -9.902 1.00 80.56 82 GLY A N 1
ATOM 605 C CA . GLY A 1 82 ? 6.591 -12.706 -10.251 1.00 80.56 82 GLY A CA 1
ATOM 606 C C . GLY A 1 82 ? 5.153 -13.057 -9.864 1.00 80.56 82 GLY A C 1
ATOM 607 O O . GLY A 1 82 ? 4.749 -14.192 -10.105 1.00 80.56 82 GLY A O 1
ATOM 608 N N . ILE A 1 83 ? 4.383 -12.105 -9.320 1.00 80.44 83 ILE A N 1
ATOM 609 C CA . ILE A 1 83 ? 2.961 -12.294 -9.007 1.00 80.44 83 ILE A CA 1
ATOM 610 C C . ILE A 1 83 ? 2.140 -12.682 -10.240 1.00 80.44 83 ILE A C 1
ATOM 612 O O . ILE A 1 83 ? 1.337 -13.603 -10.167 1.00 80.44 83 ILE A O 1
ATOM 616 N N . GLU A 1 84 ? 2.451 -12.096 -11.399 1.00 74.12 84 GLU A N 1
ATOM 617 C CA . GLU A 1 84 ? 1.822 -12.393 -12.696 1.00 74.12 84 GLU A CA 1
ATOM 618 C C . GLU A 1 84 ? 1.872 -13.882 -13.067 1.00 74.12 84 GLU A C 1
ATOM 620 O O . GLU A 1 84 ? 0.986 -14.393 -13.738 1.00 74.12 84 GLU A O 1
ATOM 625 N N . LYS A 1 85 ? 2.908 -14.606 -12.623 1.00 77.38 85 LYS A N 1
ATOM 626 C CA . LYS A 1 85 ? 3.052 -16.039 -12.916 1.00 77.38 85 LYS A CA 1
ATOM 627 C C . LYS A 1 85 ? 2.232 -16.926 -11.980 1.00 77.38 85 LYS A C 1
ATOM 629 O O . LYS A 1 85 ? 2.040 -18.095 -12.297 1.00 77.38 85 LYS A O 1
ATOM 634 N N . ARG A 1 86 ? 1.828 -16.399 -10.821 1.00 71.94 86 ARG A N 1
ATOM 635 C CA . ARG A 1 86 ? 1.165 -17.138 -9.735 1.00 71.94 86 ARG A CA 1
ATOM 636 C C . ARG A 1 86 ? -0.328 -16.828 -9.653 1.00 71.94 86 ARG A C 1
ATOM 638 O O . ARG A 1 86 ? -1.097 -17.753 -9.440 1.00 71.94 86 ARG A O 1
ATOM 645 N N . CYS A 1 87 ? -0.722 -15.583 -9.906 1.00 64.25 87 CYS A N 1
ATOM 646 C CA . CYS A 1 87 ? -2.119 -15.169 -10.003 1.00 64.25 87 CYS A CA 1
ATOM 647 C C . CYS A 1 87 ? -2.640 -15.366 -11.428 1.00 64.25 87 CYS A C 1
ATOM 649 O O . CYS A 1 87 ? -2.751 -14.405 -12.183 1.00 64.25 87 CYS A O 1
ATOM 651 N N . GLN A 1 88 ? -2.918 -16.610 -11.821 1.00 58.50 88 GLN A N 1
ATOM 652 C CA . GLN A 1 88 ? -3.527 -16.901 -13.130 1.00 58.50 88 GLN A CA 1
ATOM 653 C C . GLN A 1 88 ? -5.063 -16.928 -13.083 1.00 58.50 88 GLN A C 1
ATOM 655 O O . GLN A 1 88 ? -5.704 -16.925 -14.129 1.00 58.50 88 GLN A O 1
ATOM 660 N N . ALA A 1 89 ? -5.655 -16.966 -11.884 1.00 57.28 89 ALA A N 1
ATOM 661 C CA . ALA A 1 89 ? -7.084 -17.210 -11.703 1.00 57.28 89 ALA A CA 1
ATOM 662 C C . ALA A 1 89 ? -7.977 -15.978 -11.949 1.00 57.28 89 ALA A C 1
ATOM 664 O O . ALA A 1 89 ? -9.133 -16.149 -12.321 1.00 57.28 89 ALA A O 1
ATOM 665 N N . ASN A 1 90 ? -7.453 -14.756 -11.787 1.00 61.09 90 ASN A N 1
ATOM 666 C CA . ASN A 1 90 ? -8.213 -13.518 -11.985 1.00 61.09 90 ASN A CA 1
ATOM 667 C C . ASN A 1 90 ? -7.629 -12.689 -13.144 1.00 61.09 90 ASN A C 1
ATOM 669 O O . ASN A 1 90 ? -6.406 -12.537 -13.210 1.00 61.09 90 ASN A O 1
ATOM 673 N N . PRO A 1 91 ? -8.464 -12.095 -14.021 1.00 71.19 91 PRO A N 1
ATOM 674 C CA . PRO A 1 91 ? -8.038 -11.320 -15.192 1.00 71.19 91 PRO A CA 1
ATOM 675 C C . PRO A 1 91 ? -7.531 -9.909 -14.827 1.00 71.19 91 PRO A C 1
ATOM 677 O O . PRO A 1 91 ? -7.871 -8.928 -15.480 1.00 71.19 91 PRO A O 1
ATOM 680 N N . VAL A 1 92 ? -6.736 -9.788 -13.764 1.00 79.00 92 VAL A N 1
ATOM 681 C CA . VAL A 1 92 ? -6.235 -8.505 -13.256 1.00 79.00 92 VAL A CA 1
ATOM 682 C C . VAL A 1 92 ? -4.869 -8.193 -13.867 1.00 79.00 92 VAL A C 1
ATOM 684 O O . VAL A 1 92 ? -3.968 -9.036 -13.882 1.00 79.00 92 VAL A O 1
ATOM 687 N N . ARG A 1 93 ? -4.678 -6.958 -14.340 1.00 84.25 93 ARG A N 1
ATOM 688 C CA . ARG A 1 93 ? -3.403 -6.474 -14.874 1.00 84.25 93 ARG A CA 1
ATOM 689 C C . ARG A 1 93 ? -2.496 -5.995 -13.747 1.00 84.25 93 ARG A C 1
ATOM 691 O O . ARG A 1 93 ? -2.787 -5.024 -13.051 1.00 84.25 93 ARG A O 1
ATOM 698 N N . TRP A 1 94 ? -1.349 -6.642 -13.597 1.00 83.94 94 TRP A N 1
ATOM 699 C CA . TRP A 1 94 ? -0.371 -6.281 -12.576 1.00 83.94 94 TRP A CA 1
ATOM 700 C C . TRP A 1 94 ? 0.655 -5.278 -13.107 1.00 83.94 94 TRP A C 1
ATOM 702 O O . TRP A 1 94 ? 1.286 -5.475 -14.141 1.00 83.94 94 TRP A O 1
ATOM 712 N N . HIS A 1 95 ? 0.870 -4.210 -12.346 1.00 87.00 95 HIS A N 1
ATOM 713 C CA . HIS A 1 95 ? 1.869 -3.174 -12.591 1.00 87.00 95 HIS A CA 1
ATOM 714 C C . HIS A 1 95 ? 2.886 -3.183 -11.457 1.00 87.00 95 HIS A C 1
ATOM 716 O O . HIS A 1 95 ? 2.833 -2.368 -10.531 1.00 87.00 95 HIS A O 1
ATOM 722 N N . VAL A 1 96 ? 3.827 -4.123 -11.519 1.00 87.31 96 VAL A N 1
ATOM 723 C CA . VAL A 1 96 ? 4.875 -4.249 -10.500 1.00 87.31 96 VAL A CA 1
ATOM 724 C C . VAL A 1 96 ? 5.961 -3.191 -10.716 1.00 87.31 96 VAL A C 1
ATOM 726 O O . VAL A 1 96 ? 6.398 -2.932 -11.843 1.00 87.31 96 VAL A O 1
ATOM 729 N N . ALA A 1 97 ? 6.405 -2.564 -9.627 1.00 87.38 97 ALA A N 1
ATOM 730 C CA . ALA A 1 97 ? 7.473 -1.573 -9.659 1.00 87.38 97 ALA A CA 1
ATOM 731 C C . ALA A 1 97 ? 8.838 -2.190 -10.010 1.00 87.38 97 ALA A C 1
ATOM 733 O O . ALA A 1 97 ? 9.211 -3.287 -9.571 1.00 87.38 97 ALA A O 1
ATOM 734 N N . MET A 1 98 ? 9.636 -1.436 -10.758 1.00 88.31 98 MET A N 1
ATOM 735 C CA . MET A 1 98 ? 11.013 -1.796 -11.069 1.00 88.31 98 MET A CA 1
ATOM 736 C C . MET A 1 98 ? 11.891 -1.716 -9.813 1.00 88.31 98 MET A C 1
ATOM 738 O O . MET A 1 98 ? 11.806 -0.779 -9.014 1.00 88.31 98 MET A O 1
ATOM 742 N N . ARG A 1 99 ? 12.807 -2.682 -9.646 1.00 86.62 99 ARG A N 1
ATOM 743 C CA . ARG A 1 99 ? 13.776 -2.656 -8.537 1.00 86.62 99 ARG A CA 1
ATOM 744 C C . ARG A 1 99 ? 14.653 -1.399 -8.617 1.00 86.62 99 ARG A C 1
ATOM 746 O O . ARG A 1 99 ? 15.178 -1.110 -9.694 1.00 86.62 99 ARG A O 1
ATOM 753 N N . PRO A 1 100 ? 14.956 -0.739 -7.481 1.00 84.50 100 PRO A N 1
ATOM 754 C CA . PRO A 1 100 ? 15.796 0.460 -7.462 1.00 84.50 100 PRO A CA 1
ATOM 755 C C . PRO A 1 100 ? 17.172 0.277 -8.116 1.00 84.50 100 PRO A C 1
ATOM 757 O O . PRO A 1 100 ? 17.681 1.207 -8.727 1.00 84.50 100 PRO A O 1
ATOM 760 N N . GLY A 1 101 ? 17.767 -0.919 -8.007 1.00 87.75 101 GLY A N 1
ATOM 761 C CA . GLY A 1 101 ? 19.057 -1.227 -8.633 1.00 87.75 101 GLY A CA 1
ATOM 762 C C . GLY A 1 101 ? 19.002 -1.185 -10.161 1.00 87.75 101 GLY A C 1
ATOM 763 O O . GLY A 1 101 ? 19.858 -0.559 -10.769 1.00 87.75 101 GLY A O 1
ATOM 764 N N . LYS A 1 102 ? 17.956 -1.765 -10.766 1.00 86.75 102 LYS A N 1
ATOM 765 C CA . LYS A 1 102 ? 17.752 -1.720 -12.221 1.00 86.75 102 LYS A CA 1
ATOM 766 C C . LYS A 1 102 ? 17.365 -0.318 -12.689 1.00 86.75 102 LYS A C 1
ATOM 768 O O . LYS A 1 102 ? 17.864 0.143 -13.701 1.00 86.75 102 LYS A O 1
ATOM 773 N N . ARG A 1 103 ? 16.536 0.396 -11.918 1.00 86.94 103 ARG A N 1
ATOM 774 C CA . ARG A 1 103 ? 16.140 1.774 -12.250 1.00 86.94 103 ARG A CA 1
ATOM 775 C C . ARG A 1 103 ? 17.334 2.731 -12.327 1.00 86.94 103 ARG A C 1
ATOM 777 O O . ARG A 1 103 ? 17.334 3.626 -13.158 1.00 86.94 103 ARG A O 1
ATOM 784 N N . ARG A 1 104 ? 18.350 2.543 -11.477 1.00 88.56 104 ARG A N 1
ATOM 785 C CA . ARG A 1 104 ? 19.590 3.344 -11.499 1.00 88.56 104 ARG A CA 1
ATOM 786 C C . ARG A 1 104 ? 20.473 3.090 -12.721 1.00 88.56 104 ARG A C 1
ATOM 788 O O . ARG A 1 104 ? 21.363 3.889 -12.962 1.00 88.56 104 ARG A O 1
ATOM 795 N N . GLN A 1 105 ? 20.265 1.984 -13.430 1.00 90.75 105 GLN A N 1
ATOM 796 C CA . GLN A 1 105 ? 21.052 1.608 -14.605 1.00 90.75 105 GLN A CA 1
ATOM 797 C C . GLN A 1 105 ? 20.456 2.144 -15.914 1.00 90.75 105 GLN A C 1
ATOM 799 O O . GLN A 1 105 ? 21.069 1.953 -16.955 1.00 90.75 105 GLN A O 1
ATOM 804 N N . LEU A 1 106 ? 19.280 2.782 -15.872 1.00 89.00 106 LEU A N 1
ATOM 805 C CA . LEU A 1 106 ? 18.646 3.368 -17.053 1.00 89.00 106 LEU A CA 1
ATOM 806 C C . LEU A 1 106 ? 19.441 4.588 -17.531 1.00 89.00 106 LEU A C 1
ATOM 808 O O . LEU A 1 106 ? 19.714 5.492 -16.735 1.00 89.00 106 LEU A O 1
ATOM 812 N N . ASP A 1 107 ? 19.759 4.635 -18.823 1.00 90.62 107 ASP A N 1
ATOM 813 C CA . ASP A 1 107 ? 20.399 5.791 -19.449 1.00 90.62 107 ASP A CA 1
ATOM 814 C C . ASP A 1 107 ? 19.339 6.774 -19.952 1.00 90.62 107 ASP A C 1
ATOM 816 O O . ASP A 1 107 ? 18.671 6.550 -20.957 1.00 90.62 107 ASP A O 1
ATOM 820 N N . LEU A 1 108 ? 19.199 7.910 -19.272 1.00 87.06 108 LEU A N 1
ATOM 821 C CA . LEU A 1 108 ? 18.193 8.921 -19.610 1.00 87.06 108 LEU A CA 1
ATOM 822 C C . LEU A 1 108 ? 18.433 9.601 -20.968 1.00 87.06 108 LEU A C 1
ATOM 824 O O . LEU A 1 108 ? 17.521 10.252 -21.476 1.00 87.06 108 LEU A O 1
ATOM 828 N N . ASN A 1 109 ? 19.624 9.456 -21.557 1.00 88.88 109 ASN A N 1
ATOM 829 C CA . ASN A 1 109 ? 19.905 9.960 -22.902 1.00 88.88 109 ASN A CA 1
ATOM 830 C C . ASN A 1 109 ? 19.294 9.064 -23.987 1.00 88.88 109 ASN A C 1
ATOM 832 O O . ASN A 1 109 ? 19.009 9.526 -25.094 1.00 88.88 109 ASN A O 1
ATOM 836 N N . ASN A 1 110 ? 19.046 7.792 -23.670 1.00 93.94 110 ASN A N 1
ATOM 837 C CA . ASN A 1 110 ? 18.303 6.896 -24.535 1.00 93.94 110 ASN A CA 1
ATOM 838 C C . ASN A 1 110 ? 16.796 7.146 -24.369 1.00 93.94 110 ASN A C 1
ATOM 840 O O . ASN A 1 110 ? 16.237 7.089 -23.272 1.00 93.94 110 ASN A O 1
ATOM 844 N N . ARG A 1 111 ? 16.108 7.383 -25.491 1.00 91.38 111 ARG A N 1
ATOM 845 C CA . ARG A 1 111 ? 14.663 7.657 -25.519 1.00 91.38 111 ARG A CA 1
ATOM 846 C C . ARG A 1 111 ? 13.836 6.550 -24.860 1.00 91.38 111 ARG A C 1
ATOM 848 O O . ARG A 1 111 ? 12.865 6.860 -24.175 1.00 91.38 111 ARG A O 1
ATOM 855 N N . LEU A 1 112 ? 14.206 5.281 -25.046 1.00 91.75 112 LEU A N 1
ATOM 856 C CA . LEU A 1 112 ? 13.456 4.155 -24.474 1.00 91.75 112 LEU A CA 1
ATOM 857 C C . LEU A 1 112 ? 13.563 4.124 -22.944 1.00 91.75 112 LEU A C 1
ATOM 859 O O . LEU A 1 112 ? 12.555 4.012 -22.248 1.00 91.75 112 LEU A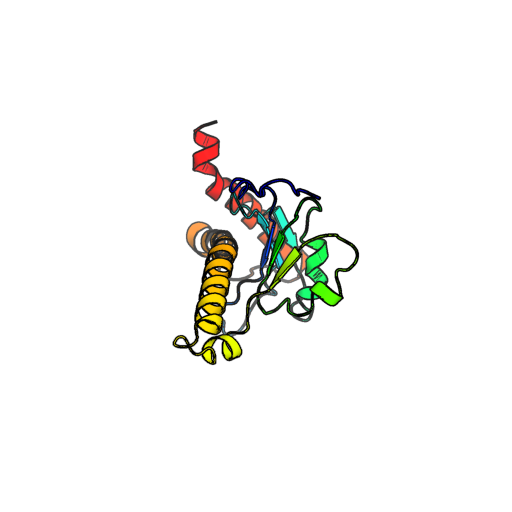 O 1
ATOM 863 N N . ASP A 1 113 ? 14.770 4.295 -22.418 1.00 90.75 113 ASP A N 1
ATOM 864 C CA . ASP A 1 113 ? 15.046 4.298 -20.979 1.00 90.75 113 ASP A CA 1
ATOM 865 C C . ASP A 1 113 ? 14.428 5.515 -20.277 1.00 90.75 113 ASP A C 1
ATOM 867 O O . ASP A 1 113 ? 13.911 5.400 -19.160 1.00 90.75 113 ASP A O 1
ATOM 871 N N . ALA A 1 114 ? 14.389 6.667 -20.953 1.00 91.44 114 ALA A N 1
ATOM 872 C CA . ALA A 1 114 ? 13.670 7.845 -20.479 1.00 91.44 114 ALA A CA 1
ATOM 873 C C . ALA A 1 114 ? 12.160 7.577 -20.328 1.00 91.44 114 ALA A C 1
ATOM 875 O O . ALA A 1 114 ? 11.572 7.922 -19.297 1.00 91.44 114 ALA A O 1
ATOM 876 N N . ILE A 1 115 ? 11.539 6.906 -21.309 1.00 93.12 115 ILE A N 1
ATOM 877 C CA . ILE A 1 115 ? 10.125 6.502 -21.246 1.00 93.12 115 ILE A CA 1
ATOM 878 C C . ILE A 1 115 ? 9.899 5.517 -20.092 1.00 93.12 115 ILE A C 1
ATOM 880 O O . ILE A 1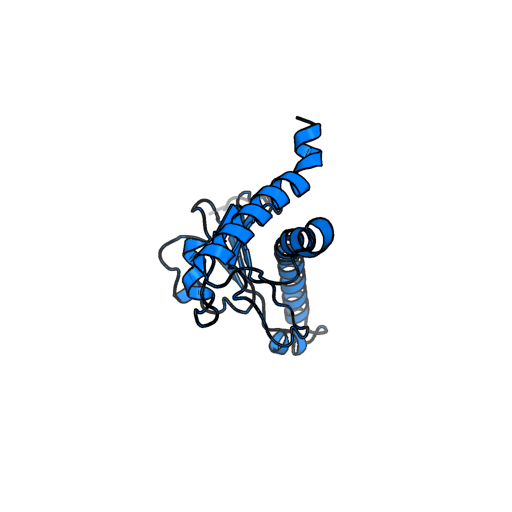 115 ? 8.983 5.716 -19.289 1.00 93.12 115 ILE A O 1
ATOM 884 N N . TYR A 1 116 ? 10.754 4.501 -19.935 1.00 91.06 116 TYR A N 1
ATOM 885 C CA . TYR A 1 116 ? 10.656 3.557 -18.815 1.00 91.06 116 TYR A CA 1
ATOM 886 C C . TYR A 1 116 ? 10.758 4.251 -17.456 1.00 91.06 116 TYR A C 1
ATOM 888 O O . TYR A 1 116 ? 9.958 3.984 -16.555 1.00 91.06 116 TYR A O 1
ATOM 896 N N . ASN A 1 117 ? 11.698 5.184 -17.297 1.00 91.81 117 ASN A N 1
ATOM 897 C CA . ASN A 1 117 ? 11.827 5.934 -16.053 1.00 91.81 117 ASN A CA 1
ATOM 898 C C . ASN A 1 117 ? 10.583 6.793 -15.763 1.00 91.81 117 ASN A C 1
ATOM 900 O O . ASN A 1 117 ? 10.186 6.920 -14.598 1.00 91.81 117 ASN A O 1
ATOM 904 N N . GLN A 1 118 ? 9.946 7.346 -16.799 1.00 92.19 118 GLN A N 1
ATOM 905 C CA . GLN A 1 118 ? 8.703 8.101 -16.658 1.00 92.19 118 GLN A CA 1
ATOM 906 C C . GLN A 1 118 ? 7.540 7.203 -16.219 1.00 92.19 118 GLN A C 1
ATOM 908 O O . GLN A 1 118 ? 6.824 7.554 -15.279 1.00 92.19 118 GLN A O 1
ATOM 913 N N . ILE A 1 119 ? 7.395 6.013 -16.807 1.00 91.25 119 ILE A N 1
ATOM 914 C CA . ILE A 1 119 ? 6.399 5.018 -16.377 1.00 91.25 119 ILE A CA 1
ATOM 915 C C . ILE A 1 119 ? 6.609 4.652 -14.901 1.00 91.25 119 ILE A C 1
ATOM 917 O O . ILE A 1 119 ? 5.669 4.678 -14.106 1.00 91.25 119 ILE A O 1
ATOM 921 N N . GLU A 1 120 ? 7.849 4.388 -14.484 1.00 90.38 120 GLU A N 1
ATOM 922 C CA . GLU A 1 120 ? 8.163 4.064 -13.086 1.00 90.38 120 GLU A CA 1
ATOM 923 C C . GLU A 1 120 ? 7.938 5.239 -12.124 1.00 90.38 120 GLU A C 1
ATOM 925 O O . GLU A 1 120 ? 7.675 5.040 -10.932 1.00 90.38 120 GLU A O 1
ATOM 930 N N . ARG A 1 121 ? 8.025 6.484 -12.607 1.00 89.75 121 ARG A N 1
ATOM 931 C CA . ARG A 1 121 ? 7.627 7.672 -11.839 1.00 89.75 121 ARG A CA 1
ATOM 932 C C . ARG A 1 121 ? 6.109 7.729 -11.659 1.00 89.75 121 ARG A C 1
ATOM 934 O O . ARG A 1 121 ? 5.660 7.969 -10.540 1.00 89.75 121 ARG A O 1
ATOM 941 N N . LEU A 1 122 ? 5.335 7.463 -12.710 1.00 89.56 122 LEU A N 1
ATOM 942 C CA . LEU A 1 122 ? 3.871 7.421 -12.637 1.00 89.56 122 LEU A CA 1
ATOM 943 C C . LEU A 1 122 ? 3.393 6.310 -11.691 1.00 89.56 122 LEU A C 1
ATOM 945 O O . LEU A 1 122 ? 2.647 6.588 -10.751 1.00 89.56 122 LEU A O 1
ATOM 949 N N . LYS A 1 123 ? 3.926 5.087 -11.830 1.00 86.25 123 LYS A N 1
ATOM 950 C CA . LYS A 1 123 ? 3.658 3.976 -10.898 1.00 86.25 123 LYS A CA 1
ATOM 951 C C . LYS A 1 123 ? 4.008 4.333 -9.450 1.00 86.25 123 LYS A C 1
ATOM 953 O O . LYS A 1 123 ? 3.307 3.930 -8.526 1.00 86.25 123 LYS 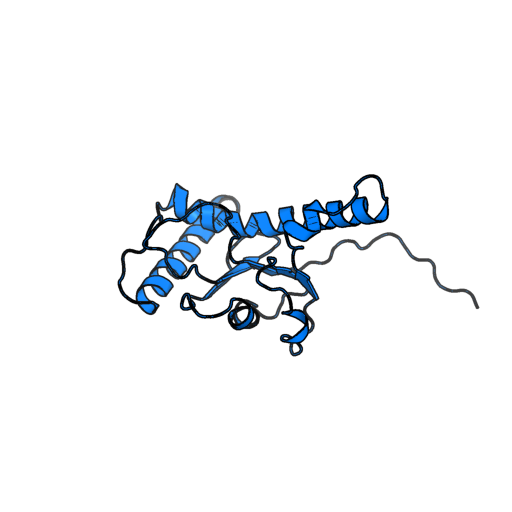A O 1
ATOM 958 N N . ALA A 1 124 ? 5.093 5.076 -9.216 1.00 86.12 124 ALA A N 1
ATOM 959 C CA . ALA A 1 124 ? 5.454 5.528 -7.871 1.00 86.12 124 ALA A CA 1
ATOM 960 C C . ALA A 1 124 ? 4.447 6.540 -7.298 1.00 86.12 124 ALA A C 1
ATOM 962 O O . ALA A 1 124 ? 4.092 6.425 -6.129 1.00 86.12 124 ALA A O 1
ATOM 963 N N . GLY A 1 125 ? 3.940 7.478 -8.106 1.00 84.44 125 GLY A N 1
ATOM 964 C CA . GLY A 1 125 ? 2.891 8.413 -7.676 1.00 84.44 125 GLY A CA 1
ATOM 965 C C . GLY A 1 125 ? 1.589 7.703 -7.299 1.00 84.44 125 GLY A C 1
ATOM 966 O O . GLY A 1 125 ? 0.927 8.055 -6.325 1.00 84.44 125 GLY A O 1
ATOM 967 N N . VAL A 1 126 ? 1.263 6.636 -8.024 1.00 82.06 126 VAL A N 1
ATOM 968 C CA . VAL A 1 126 ? 0.147 5.747 -7.703 1.00 82.06 126 VAL A CA 1
ATOM 969 C C . VAL A 1 126 ? 0.411 5.010 -6.374 1.00 82.06 126 VAL A C 1
ATOM 971 O O . VAL A 1 126 ? -0.382 5.091 -5.434 1.00 82.06 126 VAL A O 1
ATOM 974 N N . ARG A 1 127 ? 1.572 4.377 -6.200 1.00 84.00 127 ARG A N 1
ATOM 975 C CA . ARG A 1 127 ? 1.907 3.695 -4.934 1.00 84.00 127 ARG A CA 1
ATOM 976 C C . ARG A 1 127 ? 1.968 4.631 -3.722 1.00 84.00 127 ARG A C 1
ATOM 978 O O . ARG A 1 127 ? 1.614 4.209 -2.626 1.00 84.00 127 ARG A O 1
ATOM 985 N N . ALA A 1 128 ? 2.308 5.905 -3.911 1.00 84.44 128 ALA A N 1
ATOM 986 C CA . ALA A 1 128 ? 2.338 6.889 -2.829 1.00 84.44 128 ALA A CA 1
ATOM 987 C C . ALA A 1 128 ? 0.982 7.057 -2.112 1.00 84.44 128 ALA A C 1
ATOM 989 O O . ALA A 1 128 ? 0.961 7.411 -0.934 1.00 84.44 128 ALA A O 1
ATOM 990 N N . LYS A 1 129 ? -0.157 6.758 -2.764 1.00 83.44 129 LYS A N 1
ATOM 991 C CA . LYS A 1 129 ? -1.462 6.783 -2.073 1.00 83.44 129 LYS A CA 1
ATOM 992 C C . LYS A 1 129 ? -1.573 5.706 -0.991 1.00 83.44 129 LYS A C 1
ATOM 994 O O . LYS A 1 129 ? -2.152 5.991 0.049 1.00 83.44 129 LYS A O 1
ATOM 999 N N . VAL A 1 130 ? -0.964 4.529 -1.173 1.00 83.12 130 VAL A N 1
ATOM 1000 C CA . VAL A 1 130 ? -0.948 3.467 -0.145 1.00 83.12 130 VAL A CA 1
ATOM 1001 C C . VAL A 1 130 ? -0.150 3.901 1.091 1.00 83.12 130 VAL A C 1
ATOM 1003 O O . VAL A 1 130 ? -0.436 3.479 2.209 1.00 83.12 130 VAL A O 1
ATOM 1006 N N . GLU A 1 131 ? 0.825 4.799 0.934 1.00 85.38 131 GLU A N 1
ATOM 1007 C CA . GLU A 1 131 ? 1.595 5.332 2.063 1.00 85.38 131 GLU A CA 1
ATOM 1008 C C . GLU A 1 131 ? 0.784 6.311 2.928 1.00 85.38 131 GLU A C 1
ATOM 1010 O O . GLU A 1 131 ? 1.094 6.495 4.111 1.00 85.38 131 GLU A O 1
ATOM 1015 N N . HIS A 1 132 ? -0.265 6.932 2.375 1.00 86.69 132 HIS A N 1
ATOM 1016 C CA . HIS A 1 132 ? -1.050 7.941 3.081 1.00 86.69 132 HIS A CA 1
ATOM 1017 C C . HIS A 1 132 ? -1.805 7.372 4.299 1.00 86.69 132 HIS A C 1
ATOM 1019 O O . HIS A 1 132 ? -1.611 7.915 5.391 1.00 86.69 132 HIS A O 1
ATOM 1025 N N . PRO A 1 133 ? -2.549 6.252 4.202 1.00 88.94 133 PRO A N 1
ATOM 1026 C CA . PRO A 1 133 ? -3.126 5.580 5.366 1.00 88.94 133 PRO A CA 1
ATOM 1027 C C . PRO A 1 133 ? -2.097 5.270 6.464 1.00 88.94 133 PRO A C 1
ATOM 1029 O O . PRO A 1 133 ? -2.330 5.549 7.639 1.00 88.94 133 PRO A O 1
ATOM 1032 N N . PHE A 1 134 ? -0.906 4.776 6.105 1.00 85.31 134 PHE A N 1
ATOM 1033 C CA . PHE A 1 134 ? 0.155 4.521 7.088 1.00 85.31 134 PHE A CA 1
ATOM 1034 C C . PHE A 1 134 ? 0.654 5.797 7.766 1.00 85.31 134 PHE A C 1
ATOM 1036 O O . PHE A 1 134 ? 0.948 5.785 8.964 1.00 85.31 134 PHE A O 1
ATOM 1043 N N . ARG A 1 135 ? 0.764 6.904 7.023 1.00 89.19 135 ARG A N 1
ATOM 1044 C CA . ARG A 1 135 ? 1.087 8.209 7.606 1.00 89.19 135 ARG A CA 1
ATOM 1045 C C . ARG A 1 135 ? 0.015 8.631 8.605 1.00 89.19 135 ARG A C 1
ATOM 1047 O O . ARG A 1 135 ? 0.383 9.065 9.694 1.00 89.19 135 ARG A O 1
ATOM 1054 N N . VAL A 1 136 ? -1.262 8.466 8.253 1.00 91.31 136 VAL A N 1
ATOM 1055 C CA . VAL A 1 136 ? -2.395 8.783 9.133 1.00 91.31 136 VAL A CA 1
ATOM 1056 C C . VAL A 1 136 ? -2.297 8.008 10.441 1.00 91.31 136 VAL A C 1
ATOM 1058 O O . VAL A 1 136 ? -2.299 8.599 11.520 1.00 91.31 136 VAL A O 1
ATOM 1061 N N . LEU A 1 137 ? -2.091 6.695 10.360 1.00 89.19 137 LEU A N 1
ATOM 1062 C CA . LEU A 1 137 ? -1.930 5.849 11.540 1.00 89.19 137 LEU A CA 1
ATOM 1063 C C . LEU A 1 137 ? -0.752 6.294 12.422 1.00 89.19 137 LEU A C 1
ATOM 1065 O O . LEU A 1 137 ? -0.881 6.374 13.643 1.00 89.19 137 LEU A O 1
ATOM 1069 N N . LYS A 1 138 ? 0.394 6.620 11.819 1.00 87.00 138 LYS A N 1
ATOM 1070 C CA . LYS A 1 138 ? 1.603 7.004 12.562 1.00 87.00 138 LYS A CA 1
ATOM 1071 C C . LYS A 1 138 ? 1.506 8.389 13.194 1.00 87.00 138 LYS A C 1
ATOM 1073 O O . LYS A 1 138 ? 1.928 8.556 14.333 1.00 87.00 138 LYS A O 1
ATOM 1078 N N . GLN A 1 139 ? 1.009 9.377 12.452 1.00 89.06 139 GLN A N 1
ATOM 1079 C CA . GLN A 1 139 ? 1.051 10.783 12.860 1.00 89.06 139 GLN A CA 1
ATOM 1080 C C . GLN A 1 139 ? -0.217 11.219 13.592 1.00 89.06 139 GLN A C 1
ATOM 1082 O O . GLN A 1 139 ? -0.117 11.863 14.627 1.00 89.06 139 GLN A O 1
ATOM 1087 N N . GLN A 1 140 ? -1.401 10.872 13.082 1.00 91.81 140 GLN A N 1
ATOM 1088 C CA . GLN A 1 140 ? -2.671 11.294 13.683 1.00 91.81 140 GLN A CA 1
ATOM 1089 C C . GLN A 1 140 ? -3.095 10.367 14.825 1.00 91.81 140 GLN A C 1
ATOM 1091 O O . GLN A 1 140 ? -3.598 10.843 15.836 1.00 91.81 140 GLN A O 1
ATOM 1096 N N . PHE A 1 141 ? -2.862 9.059 14.687 1.00 87.44 141 PHE A N 1
ATOM 1097 C CA . PHE A 1 141 ? -3.240 8.065 15.701 1.00 87.44 141 PHE A CA 1
ATOM 1098 C C . PHE A 1 141 ? -2.065 7.615 16.589 1.00 87.44 141 PHE A C 1
ATOM 1100 O O . PHE A 1 141 ? -2.256 6.824 17.511 1.00 87.44 141 PHE A O 1
ATOM 1107 N N . GLY A 1 142 ? -0.843 8.098 16.333 1.00 87.38 142 GLY A N 1
ATOM 1108 C CA . GLY A 1 142 ? 0.335 7.795 17.155 1.00 87.38 142 GLY A CA 1
ATOM 1109 C C . GLY A 1 142 ? 0.768 6.322 17.136 1.00 87.38 142 GLY A C 1
ATOM 1110 O O . GLY A 1 142 ? 1.484 5.872 18.038 1.00 87.38 142 GLY A O 1
ATOM 1111 N N . TYR A 1 143 ? 0.342 5.543 16.136 1.00 84.88 143 TYR A N 1
ATOM 1112 C CA . TYR A 1 143 ? 0.655 4.119 16.035 1.00 84.88 143 TYR A CA 1
ATOM 1113 C C . TYR A 1 143 ? 2.086 3.904 15.529 1.00 84.88 143 TYR A C 1
ATOM 1115 O O . TYR A 1 143 ? 2.348 3.779 14.333 1.00 84.88 143 TYR A O 1
ATOM 1123 N N . THR A 1 144 ? 3.037 3.898 16.463 1.00 79.25 144 THR A N 1
ATOM 1124 C CA . THR A 1 144 ? 4.473 3.748 16.176 1.00 79.25 144 THR A CA 1
ATOM 1125 C C . THR A 1 144 ? 5.021 2.359 16.501 1.00 79.25 144 THR A C 1
ATOM 1127 O O . THR A 1 144 ? 6.040 1.968 15.936 1.00 79.25 144 THR A O 1
ATOM 1130 N N . LYS A 1 145 ? 4.372 1.603 17.396 1.00 77.38 145 LYS A N 1
ATOM 1131 C CA . LYS A 1 145 ? 4.791 0.259 17.828 1.00 77.38 145 LYS A CA 1
ATOM 1132 C C . LYS A 1 145 ? 3.580 -0.609 18.163 1.00 77.38 145 LYS A C 1
ATOM 1134 O O . LYS A 1 145 ? 2.563 -0.099 18.637 1.00 77.38 145 LYS A O 1
ATOM 1139 N N . THR A 1 146 ? 3.724 -1.924 18.005 1.00 76.50 146 THR A N 1
ATOM 1140 C CA . THR A 1 146 ? 2.764 -2.890 18.553 1.00 76.50 146 THR A CA 1
ATOM 1141 C C . THR A 1 146 ? 2.729 -2.871 20.055 1.00 76.50 146 THR A C 1
ATOM 1143 O O . THR A 1 146 ? 3.766 -2.789 20.711 1.00 76.50 146 THR A O 1
ATOM 1146 N N . ARG A 1 147 ? 1.520 -3.031 20.587 1.00 80.00 147 ARG A N 1
ATOM 1147 C CA . ARG A 1 147 ? 1.288 -3.148 22.026 1.00 80.00 147 ARG A CA 1
ATOM 1148 C C . ARG A 1 147 ? 0.934 -4.571 22.441 1.00 80.00 147 ARG A C 1
ATOM 1150 O O . ARG A 1 147 ? 1.234 -4.956 23.566 1.00 80.00 147 ARG A O 1
ATOM 1157 N N . TYR A 1 148 ? 0.330 -5.357 21.550 1.00 84.31 148 TYR A N 1
ATOM 1158 C CA . TYR A 1 148 ? -0.137 -6.693 21.892 1.00 84.31 148 TYR A CA 1
ATOM 1159 C C . TYR A 1 148 ? 0.879 -7.777 21.535 1.00 84.31 148 TYR A C 1
ATOM 1161 O O . TYR A 1 148 ? 1.610 -7.708 20.544 1.00 84.31 148 TYR A O 1
ATOM 1169 N N . ARG A 1 149 ? 0.892 -8.819 22.369 1.00 80.25 149 ARG A N 1
ATOM 1170 C CA . ARG A 1 149 ? 1.576 -10.080 22.086 1.00 80.25 149 ARG A CA 1
ATOM 1171 C C . ARG A 1 149 ? 0.611 -10.985 21.320 1.00 80.25 149 ARG A C 1
ATOM 1173 O O . ARG A 1 149 ? -0.476 -11.278 21.817 1.00 80.25 149 ARG A O 1
ATOM 1180 N N . GLY A 1 150 ? 1.019 -11.413 20.129 1.00 81.94 150 GLY A N 1
ATOM 1181 C CA . GLY A 1 150 ? 0.251 -12.311 19.266 1.00 81.94 150 GLY A CA 1
ATOM 1182 C C . GLY A 1 150 ? -0.284 -11.639 18.002 1.00 81.94 150 GLY A C 1
ATOM 1183 O O . GLY A 1 150 ? -0.708 -10.483 18.021 1.00 81.94 150 GLY A O 1
ATOM 1184 N N . LEU A 1 151 ? -0.263 -12.394 16.900 1.00 82.44 151 LEU A N 1
ATOM 1185 C CA . LEU A 1 151 ? -0.643 -11.917 15.570 1.00 82.44 151 LEU A CA 1
ATOM 1186 C C . LEU A 1 151 ? -2.104 -11.465 15.535 1.00 82.44 151 LEU A C 1
ATOM 1188 O O . LEU A 1 151 ? -2.362 -10.326 15.182 1.00 82.44 151 LEU A O 1
ATOM 1192 N N . LEU A 1 152 ? -3.038 -12.295 16.009 1.00 85.88 152 LEU A N 1
ATOM 1193 C CA . LEU A 1 152 ? -4.477 -12.000 15.968 1.00 85.88 152 LEU A CA 1
ATOM 1194 C C . LEU A 1 152 ? -4.843 -10.673 16.644 1.00 85.88 152 LEU A C 1
ATOM 1196 O O . LEU A 1 152 ? -5.572 -9.865 16.076 1.00 85.88 152 LEU A O 1
ATOM 1200 N N . LYS A 1 153 ? -4.299 -10.417 17.841 1.00 88.12 153 LYS A N 1
ATOM 1201 C CA . LYS A 1 153 ? -4.562 -9.176 18.589 1.00 88.12 153 LYS A CA 1
ATOM 1202 C C . LYS A 1 153 ? -3.991 -7.953 17.872 1.00 88.12 153 LYS A C 1
ATOM 1204 O O . LYS A 1 153 ? -4.627 -6.903 17.847 1.00 88.12 153 LYS A O 1
ATOM 1209 N N . ASN A 1 154 ? -2.808 -8.093 17.275 1.00 84.62 154 ASN A N 1
ATOM 1210 C CA . ASN A 1 154 ? -2.202 -7.025 16.486 1.00 84.62 154 ASN A CA 1
ATOM 1211 C C . ASN A 1 154 ? -2.975 -6.771 15.188 1.00 84.62 154 ASN A C 1
ATOM 1213 O O . ASN A 1 154 ? -3.227 -5.614 14.868 1.00 84.62 154 ASN A O 1
ATOM 1217 N N . THR A 1 155 ? -3.410 -7.822 14.490 1.00 85.62 155 THR A N 1
ATOM 1218 C CA . THR A 1 155 ? -4.251 -7.709 13.294 1.00 85.62 155 THR A CA 1
ATOM 1219 C C . THR A 1 155 ? -5.544 -6.977 13.623 1.00 85.62 155 THR A C 1
ATOM 1221 O O . THR A 1 155 ? -5.829 -5.965 12.997 1.00 85.62 155 THR A O 1
ATOM 1224 N N . ALA A 1 156 ? -6.265 -7.399 14.667 1.00 90.12 156 ALA A N 1
ATOM 1225 C CA . ALA A 1 156 ? -7.493 -6.733 15.097 1.00 90.12 156 ALA A CA 1
ATOM 1226 C C . ALA A 1 156 ? -7.264 -5.246 15.421 1.00 90.12 156 ALA A C 1
ATOM 1228 O O . ALA A 1 156 ? -8.014 -4.392 14.956 1.00 90.12 156 ALA A O 1
ATOM 1229 N N . GLN A 1 157 ? -6.194 -4.916 16.158 1.00 89.31 157 GLN A N 1
ATOM 1230 C CA . GLN A 1 157 ? -5.852 -3.523 16.459 1.00 89.31 157 GLN A CA 1
ATOM 1231 C C . GLN A 1 157 ? -5.626 -2.700 15.185 1.00 89.31 157 GLN A C 1
ATOM 1233 O O . GLN A 1 157 ? -6.132 -1.584 15.075 1.00 89.31 157 GLN A O 1
ATOM 1238 N N . ILE A 1 158 ? -4.843 -3.223 14.240 1.00 88.12 158 ILE A N 1
ATOM 1239 C CA . ILE A 1 158 ? -4.490 -2.489 13.025 1.00 88.12 158 ILE A CA 1
ATOM 1240 C C . ILE A 1 158 ? -5.698 -2.347 12.096 1.00 88.12 158 ILE A C 1
ATOM 1242 O O . ILE A 1 158 ? -5.909 -1.262 11.559 1.00 88.12 158 ILE A O 1
ATOM 1246 N N . THR A 1 159 ? -6.530 -3.381 11.962 1.00 91.75 159 THR A N 1
ATOM 1247 C CA . THR A 1 159 ? -7.790 -3.301 11.211 1.00 91.75 159 THR A CA 1
ATOM 1248 C C . THR A 1 159 ? -8.681 -2.188 11.761 1.00 91.75 159 THR A C 1
ATOM 1250 O O . THR A 1 159 ? -9.127 -1.331 11.000 1.00 91.75 159 THR A O 1
ATOM 1253 N N . THR A 1 160 ? -8.861 -2.117 13.085 1.00 93.81 160 THR A N 1
ATOM 1254 C CA . THR A 1 160 ? -9.631 -1.034 13.718 1.00 93.81 160 THR A CA 1
ATOM 1255 C C . THR A 1 160 ? -9.011 0.340 13.459 1.00 93.81 160 THR A C 1
ATOM 1257 O O . THR A 1 160 ? -9.723 1.298 13.160 1.00 93.81 160 THR A O 1
ATOM 1260 N N . LEU A 1 161 ? -7.682 0.461 13.530 1.00 92.94 161 LEU A N 1
ATOM 1261 C CA . LEU A 1 161 ? -6.993 1.722 13.247 1.00 92.94 161 LEU A CA 1
ATOM 1262 C C . LEU A 1 161 ? -7.155 2.169 11.793 1.00 92.94 161 LEU A C 1
ATOM 1264 O O . LEU A 1 161 ? -7.324 3.361 11.555 1.00 92.94 161 LEU A O 1
ATOM 1268 N N . PHE A 1 162 ? -7.131 1.249 10.829 1.00 92.62 162 PHE A N 1
ATOM 1269 C CA . PHE A 1 162 ? -7.401 1.582 9.431 1.00 92.62 162 PHE A CA 1
ATOM 1270 C C . PHE A 1 162 ? -8.861 1.958 9.195 1.00 92.62 162 PHE A C 1
ATOM 1272 O O . PHE A 1 162 ? -9.106 2.910 8.462 1.00 92.62 162 PHE A O 1
ATOM 1279 N N . ALA A 1 163 ? -9.818 1.314 9.867 1.00 94.56 163 ALA A N 1
ATOM 1280 C CA . ALA A 1 163 ? -11.223 1.718 9.801 1.00 94.56 163 ALA A CA 1
ATOM 1281 C C . ALA A 1 163 ? -11.421 3.163 10.303 1.00 94.56 163 ALA A C 1
ATOM 1283 O O . ALA A 1 163 ? -12.015 3.995 9.614 1.00 94.56 163 ALA A O 1
ATOM 1284 N N . LEU A 1 164 ? -10.843 3.506 11.460 1.00 95.62 164 LEU A N 1
ATOM 1285 C CA . LEU A 1 164 ? -10.860 4.879 11.983 1.00 95.62 164 LEU A CA 1
ATOM 1286 C C . LEU A 1 164 ? -10.067 5.849 11.092 1.00 95.62 164 LEU A C 1
ATOM 1288 O O . LEU A 1 164 ? -10.478 6.991 10.883 1.00 95.62 164 LEU A O 1
ATOM 1292 N N . GLY A 1 165 ? -8.941 5.395 10.542 1.00 94.56 165 GLY A N 1
ATOM 1293 C CA . GLY A 1 165 ? -8.128 6.145 9.591 1.00 94.56 165 GLY A CA 1
ATOM 1294 C C . GLY A 1 165 ? -8.905 6.495 8.324 1.00 94.56 165 GLY A C 1
ATOM 1295 O O . GLY A 1 165 ? -8.851 7.640 7.881 1.00 94.56 165 GLY A O 1
ATOM 1296 N N . ASN A 1 166 ? -9.686 5.557 7.786 1.00 95.06 166 ASN A N 1
ATOM 1297 C CA . ASN A 1 166 ? -10.558 5.785 6.638 1.00 95.06 166 ASN A CA 1
ATOM 1298 C C . ASN A 1 166 ? -11.610 6.852 6.933 1.00 95.06 166 ASN A C 1
ATOM 1300 O O . ASN A 1 166 ? -11.750 7.784 6.145 1.00 95.06 166 ASN A O 1
ATOM 1304 N N . LEU A 1 167 ? -12.288 6.784 8.085 1.00 94.81 167 LEU A N 1
ATOM 1305 C CA . LEU A 1 167 ? -13.237 7.825 8.502 1.00 94.81 167 LEU A CA 1
ATOM 1306 C C . LEU A 1 167 ? -12.560 9.196 8.593 1.00 94.81 167 LEU A C 1
ATOM 1308 O O . LEU A 1 167 ? -13.084 10.199 8.103 1.00 94.81 167 LEU A O 1
ATOM 1312 N N . TRP A 1 168 ? -11.358 9.247 9.169 1.00 95.19 168 TRP A N 1
ATOM 1313 C CA . TRP A 1 168 ? -10.588 10.482 9.245 1.00 95.19 168 TRP A CA 1
ATOM 1314 C C . TRP A 1 168 ? -10.216 11.016 7.855 1.00 95.19 168 TRP A C 1
ATOM 1316 O O . TRP A 1 168 ? -10.325 12.222 7.626 1.00 95.19 168 TRP A O 1
ATOM 1326 N N . MET A 1 169 ? -9.802 10.159 6.918 1.00 94.25 169 MET A N 1
ATOM 1327 C CA . MET A 1 169 ? -9.461 10.550 5.542 1.00 94.25 169 MET A CA 1
ATOM 1328 C C . MET A 1 169 ? -10.700 11.022 4.765 1.00 94.25 169 MET A C 1
ATOM 1330 O O . MET A 1 169 ? -10.659 12.073 4.124 1.00 94.25 169 MET A O 1
ATOM 1334 N N . ALA A 1 170 ? -11.825 10.320 4.906 1.00 94.75 170 ALA A N 1
ATOM 1335 C CA . ALA A 1 170 ? -13.090 10.622 4.239 1.00 94.75 170 ALA A CA 1
ATOM 1336 C C . ALA A 1 170 ? -13.852 11.814 4.850 1.00 94.75 170 ALA A C 1
ATOM 1338 O O . ALA A 1 170 ? -14.806 12.306 4.247 1.00 94.75 170 ALA A O 1
ATOM 1339 N N . ARG A 1 171 ? -13.428 12.343 6.010 1.00 94.75 171 ARG A N 1
ATOM 1340 C CA . ARG A 1 171 ? -14.153 13.378 6.780 1.00 94.75 171 ARG A CA 1
ATOM 1341 C C . ARG A 1 171 ? -14.628 14.587 5.971 1.00 94.75 171 ARG A C 1
ATOM 1343 O O . ARG A 1 171 ? -15.645 15.182 6.300 1.00 94.75 171 ARG A O 1
ATOM 1350 N N . LYS A 1 172 ? -13.875 15.009 4.949 1.00 92.25 172 LYS A N 1
ATOM 1351 C CA . LYS A 1 172 ? -14.252 16.161 4.113 1.00 92.25 172 LYS A CA 1
ATOM 1352 C C . LYS A 1 172 ? -15.386 15.823 3.149 1.00 92.25 172 LYS A C 1
ATOM 1354 O O . LYS A 1 172 ? -16.215 16.689 2.911 1.00 92.25 172 LYS A O 1
ATOM 1359 N N . ALA A 1 173 ? -15.396 14.609 2.602 1.00 91.12 173 ALA A N 1
ATOM 1360 C CA . ALA A 1 173 ? -16.474 14.127 1.746 1.00 91.12 173 ALA A CA 1
ATOM 1361 C C . ALA A 1 173 ? -17.740 13.891 2.580 1.00 91.12 173 ALA A C 1
ATOM 1363 O O . ALA A 1 173 ? -18.794 14.407 2.239 1.00 91.12 173 ALA A O 1
ATOM 1364 N N . LEU A 1 174 ? -17.596 13.247 3.744 1.00 91.88 174 LEU A N 1
ATOM 1365 C CA . LEU A 1 174 ? -18.707 12.970 4.664 1.00 91.88 174 LEU A CA 1
ATOM 1366 C C . LEU A 1 174 ? -19.379 14.229 5.227 1.00 91.88 174 LEU A C 1
ATOM 1368 O O . LEU A 1 174 ? -20.552 14.194 5.548 1.00 91.88 174 LEU A O 1
ATOM 1372 N N . ARG A 1 175 ? -18.650 15.342 5.366 1.00 91.94 175 ARG A N 1
ATOM 1373 C CA . ARG A 1 175 ? -19.225 16.627 5.812 1.00 91.94 175 ARG A CA 1
ATOM 1374 C C . ARG A 1 175 ? -19.958 17.397 4.712 1.00 91.94 175 ARG A C 1
ATOM 1376 O O . ARG A 1 175 ? -20.554 18.425 5.016 1.00 91.94 175 ARG A O 1
ATOM 1383 N N . LYS A 1 176 ? -19.800 16.989 3.453 1.00 82.75 176 LYS A N 1
ATOM 1384 C CA . LYS A 1 176 ? -20.437 17.615 2.286 1.00 82.75 176 LYS A CA 1
ATOM 1385 C C . LYS A 1 176 ? -21.632 16.811 1.762 1.00 82.75 176 LYS A C 1
ATOM 1387 O O . LYS A 1 176 ? -22.353 17.344 0.927 1.00 82.75 176 LYS A O 1
ATOM 1392 N N . ALA A 1 177 ? -21.763 15.558 2.194 1.00 68.25 177 ALA A N 1
ATOM 1393 C CA . ALA A 1 177 ? -22.921 14.702 1.965 1.00 68.25 177 ALA A CA 1
ATOM 1394 C C . ALA A 1 177 ? -24.037 15.064 2.951 1.00 68.25 177 ALA A C 1
ATOM 1396 O O . ALA A 1 177 ? -25.211 14.946 2.548 1.00 68.25 177 ALA A O 1
#

Foldseek 3Di:
DDDDDDDDDDPDDPAAKEWEDDPDPDDDDDQDAQGWTWIAHLPLLATDDTHQDDNPDQSLVCVVVRDPQRHQEYQYEQSNPPSVVVPPPHNHHYHYADDPVVLVVQDCVDPVSVVVNVSNVVSVVSVVSPVQLVCCCCPVVVCPHDDDDDRVVSSVVVVVSSVVSNCVSCVVVVVVD

Sequence (177 aa):
MLGPTIGAGEWLEPDAGRLARPVLRGRWRSNALPLPDIGVDAESGLVHTVIGTAANVHDIIAAEALLHGQEKDVYADAGYQGIEKRCQANPVRWHVAMRPGKRRQLDLNNRLDAIYNQIERLKAGVRAKVEHPFRVLKQQFGYTKTRYRGLLKNTAQITTLFALGNLWMARKALRKA

pLDDT: mean 74.68, std 21.04, range [21.3, 95.62]

Secondary structure (DSSP, 8-state):
--PPP--S-------EEEEE-----S---SS---PPEEEEETTT--EEEEE---TTS-HHHHHHHH--S--SEEEE-GGGTTGGGT--SS-PEEEEPPPHHHHTT--TTSHHHHHHHHHHHHHHHHHHHHHHHHHHHHHTS---S--SSSHHHHHHHHHHHHHHHHHHHHHHHHTT-